Protein AF-A0A374UNT0-F1 (afdb_monomer_lite)

Radius of gyration: 10.74 Å; chains: 1; bounding box: 26×18×34 Å

Structure (mmCIF, N/CA/C/O backbone):
data_AF-A0A374UNT0-F1
#
_entry.id   AF-A0A374UNT0-F1
#
loop_
_atom_site.group_PDB
_atom_site.id
_atom_site.type_symbol
_atom_site.label_atom_id
_atom_site.label_alt_id
_atom_site.label_comp_id
_atom_site.label_asym_id
_atom_site.label_entity_id
_atom_site.label_seq_id
_atom_site.pdbx_PDB_ins_code
_atom_site.Cartn_x
_atom_s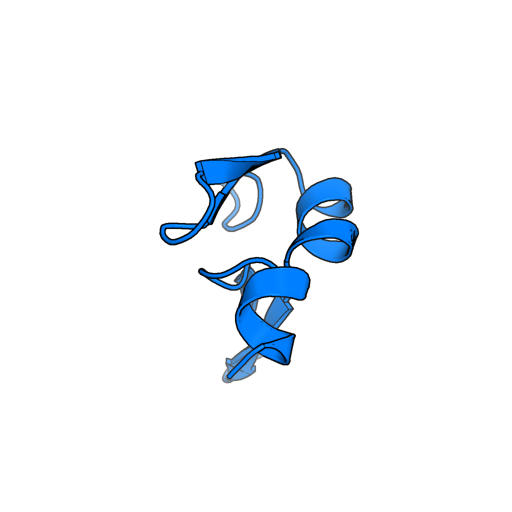ite.Cartn_y
_atom_site.Cartn_z
_atom_site.occupancy
_atom_site.B_iso_or_equiv
_atom_site.auth_seq_id
_atom_site.auth_comp_id
_atom_site.auth_asym_id
_atom_site.auth_atom_id
_atom_site.pdbx_PDB_model_num
ATOM 1 N N . MET A 1 1 ? 1.672 0.867 -20.683 1.00 41.72 1 MET A N 1
ATOM 2 C CA . MET A 1 1 ? 2.497 0.591 -19.491 1.00 41.72 1 MET A CA 1
ATOM 3 C C . MET A 1 1 ? 1.656 0.986 -18.299 1.00 41.72 1 MET A C 1
ATOM 5 O O . MET A 1 1 ? 1.332 2.158 -18.212 1.00 41.72 1 MET A O 1
ATOM 9 N N . MET A 1 2 ? 1.209 0.036 -17.479 1.00 50.19 2 MET A N 1
ATOM 10 C CA . MET A 1 2 ? 0.646 0.377 -16.170 1.00 50.19 2 MET A CA 1
ATOM 11 C C . MET A 1 2 ? 1.829 0.360 -15.202 1.00 50.19 2 MET A C 1
ATOM 13 O O . MET A 1 2 ? 2.435 -0.707 -15.059 1.00 50.19 2 MET A O 1
ATOM 17 N N . PRO A 1 3 ? 2.270 1.518 -14.684 1.00 53.97 3 PRO A N 1
ATOM 18 C CA . PRO A 1 3 ? 3.405 1.568 -13.782 1.00 53.97 3 PRO A CA 1
ATOM 19 C C . PRO A 1 3 ? 3.037 0.764 -12.534 1.00 53.97 3 PRO A C 1
ATOM 21 O O . PRO A 1 3 ? 1.994 0.957 -11.916 1.00 53.97 3 PRO A O 1
ATOM 24 N N . TYR A 1 4 ? 3.859 -0.229 -12.218 1.00 55.75 4 TYR A N 1
ATOM 25 C CA . TYR A 1 4 ? 3.736 -0.972 -10.974 1.00 55.75 4 TYR A CA 1
ATOM 26 C C . TYR A 1 4 ? 3.863 0.035 -9.821 1.00 55.75 4 TYR A C 1
ATOM 28 O O . TYR A 1 4 ? 4.954 0.556 -9.630 1.00 55.75 4 TYR A O 1
ATOM 36 N N . GLY A 1 5 ? 2.783 0.327 -9.086 1.00 60.12 5 GLY A N 1
ATOM 37 C CA . GLY A 1 5 ? 2.872 1.220 -7.919 1.00 60.12 5 GLY A CA 1
ATOM 38 C C . GLY A 1 5 ? 1.729 2.204 -7.662 1.00 60.12 5 GLY A C 1
ATOM 39 O O . GLY A 1 5 ? 1.912 3.069 -6.823 1.00 60.12 5 GLY A O 1
ATOM 40 N N . GLU A 1 6 ? 0.569 2.109 -8.322 1.00 74.38 6 GLU A N 1
ATOM 41 C CA . GLU A 1 6 ? -0.529 3.077 -8.097 1.00 74.38 6 GLU A CA 1
ATOM 42 C C . GLU A 1 6 ? -1.669 2.566 -7.200 1.00 74.38 6 GLU A C 1
ATOM 44 O O . GLU A 1 6 ? -2.628 3.297 -6.961 1.00 74.38 6 GLU A O 1
ATOM 49 N N . TYR A 1 7 ? -1.620 1.321 -6.720 1.00 86.31 7 TYR A N 1
ATOM 50 C CA . TYR A 1 7 ? -2.684 0.769 -5.878 1.00 86.31 7 TYR A CA 1
ATOM 51 C C . TYR A 1 7 ? -2.191 -0.320 -4.922 1.00 86.31 7 TYR A C 1
ATOM 53 O O . TYR A 1 7 ? -1.456 -1.225 -5.331 1.00 86.31 7 TYR A O 1
ATOM 61 N N . ALA A 1 8 ? -2.640 -0.269 -3.667 1.00 90.19 8 ALA A N 1
ATOM 62 C CA . ALA A 1 8 ? -2.457 -1.335 -2.687 1.00 90.19 8 ALA A CA 1
ATOM 63 C C . ALA A 1 8 ? -3.695 -1.483 -1.792 1.00 90.19 8 ALA A C 1
ATOM 65 O O . ALA A 1 8 ? -4.252 -0.490 -1.331 1.00 90.19 8 ALA A O 1
ATOM 66 N N . GLU A 1 9 ? -4.088 -2.726 -1.505 1.00 92.38 9 GLU A N 1
ATOM 67 C CA . GLU A 1 9 ? -5.167 -3.053 -0.568 1.00 92.38 9 GLU A CA 1
ATOM 68 C C . GLU A 1 9 ? -4.660 -4.022 0.503 1.00 92.38 9 GLU A C 1
ATOM 70 O O . GLU A 1 9 ? -4.051 -5.049 0.198 1.00 92.38 9 GLU A O 1
ATOM 75 N N . CYS A 1 10 ? -4.905 -3.694 1.771 1.00 93.12 10 CYS A N 1
ATOM 76 C CA . CYS A 1 10 ? -4.515 -4.522 2.898 1.00 93.12 10 CYS A CA 1
ATOM 77 C C . CYS A 1 10 ? -5.574 -5.604 3.149 1.00 93.12 10 CYS A C 1
ATOM 79 O O . CYS A 1 10 ? -6.695 -5.267 3.529 1.00 93.12 10 CYS A O 1
ATOM 81 N N . PRO A 1 11 ? -5.219 -6.898 3.078 1.00 92.00 11 PRO A N 1
ATOM 82 C CA . PRO A 1 11 ? -6.182 -7.985 3.253 1.00 92.00 11 PRO A CA 1
ATOM 83 C C . PRO A 1 11 ? -6.675 -8.154 4.700 1.00 92.00 11 PRO A C 1
ATOM 85 O O . PRO A 1 11 ? -7.638 -8.875 4.926 1.00 92.00 11 PRO A O 1
ATOM 88 N N . ASN A 1 12 ? -6.016 -7.527 5.683 1.00 91.69 12 ASN A N 1
ATOM 89 C CA . ASN A 1 12 ? -6.375 -7.660 7.098 1.00 91.69 12 ASN A CA 1
ATOM 90 C C . ASN A 1 12 ? -7.417 -6.622 7.544 1.00 91.69 12 ASN A C 1
ATOM 92 O O . ASN A 1 12 ? -8.377 -6.958 8.228 1.00 91.69 12 ASN A O 1
ATOM 96 N N . CYS A 1 13 ? -7.228 -5.355 7.165 1.00 93.00 13 CYS A N 1
ATOM 97 C CA . CYS A 1 13 ? -8.094 -4.250 7.589 1.00 93.00 13 CYS A CA 1
ATOM 98 C C . CYS A 1 13 ? -8.892 -3.602 6.447 1.00 93.00 13 CYS A C 1
ATOM 100 O O . CYS A 1 13 ? -9.657 -2.677 6.702 1.00 93.00 13 CYS A O 1
ATOM 102 N N . GLY A 1 14 ? -8.704 -4.044 5.197 1.00 92.38 14 GLY A N 1
ATOM 103 C CA . GLY A 1 14 ? -9.360 -3.465 4.018 1.00 92.38 14 GLY A CA 1
ATOM 104 C C . GLY A 1 14 ? -8.873 -2.059 3.661 1.00 92.38 14 GLY A C 1
ATOM 105 O O . GLY A 1 14 ? -9.542 -1.345 2.921 1.00 92.38 14 GLY A O 1
ATOM 106 N N . LYS A 1 15 ? -7.734 -1.616 4.213 1.00 93.25 15 LYS A N 1
ATOM 107 C CA . LYS A 1 15 ? -7.160 -0.302 3.901 1.00 93.25 15 LYS A CA 1
ATOM 108 C C . LYS A 1 15 ? -6.727 -0.255 2.444 1.00 93.25 15 LYS A C 1
ATOM 110 O O . LYS A 1 15 ? -6.089 -1.194 1.984 1.00 93.25 15 LYS A O 1
ATOM 115 N N . ILE A 1 16 ? -7.015 0.845 1.763 1.00 92.69 16 ILE A N 1
ATOM 116 C CA . ILE A 1 16 ? -6.679 1.058 0.357 1.00 92.69 16 ILE A CA 1
ATOM 117 C C . ILE A 1 16 ? -5.755 2.277 0.252 1.00 92.69 16 ILE A C 1
ATOM 119 O O . ILE A 1 16 ? -5.942 3.241 0.989 1.00 92.69 16 ILE A O 1
ATOM 123 N N . ALA A 1 17 ? -4.764 2.215 -0.633 1.00 92.06 17 ALA A N 1
ATOM 124 C CA . ALA A 1 17 ? -3.893 3.328 -1.002 1.00 92.06 17 ALA A CA 1
ATOM 125 C C . ALA A 1 17 ? -3.857 3.481 -2.525 1.00 92.06 17 ALA A C 1
ATOM 127 O O . ALA A 1 17 ? -3.756 2.474 -3.236 1.00 92.06 17 ALA A O 1
ATOM 128 N N . HIS A 1 18 ? -3.907 4.721 -3.008 1.00 91.06 18 HIS A N 1
ATOM 129 C CA . HIS A 1 18 ? -3.838 5.090 -4.414 1.00 91.06 18 HIS A CA 1
ATOM 130 C C . HIS A 1 18 ? -2.651 6.023 -4.690 1.00 91.06 18 HIS A C 1
ATOM 132 O O . HIS A 1 18 ? -2.460 7.058 -4.061 1.00 91.06 18 HIS A O 1
ATOM 138 N N . GLY A 1 19 ? -1.867 5.683 -5.705 1.00 88.31 19 GLY A N 1
ATOM 139 C CA . GLY A 1 19 ? -0.665 6.426 -6.058 1.00 88.31 19 GLY A CA 1
ATOM 140 C C . GLY A 1 19 ? 0.505 6.173 -5.109 1.00 88.31 19 GLY A C 1
ATOM 141 O O . GLY A 1 19 ? 0.395 5.513 -4.072 1.00 88.31 19 GLY A O 1
ATOM 142 N N . GLU A 1 20 ? 1.662 6.692 -5.508 1.00 88.12 20 GLU A N 1
ATOM 143 C CA . GLU A 1 20 ? 2.920 6.318 -4.874 1.00 88.12 20 GLU A CA 1
ATOM 144 C C . GLU A 1 20 ? 3.058 6.857 -3.443 1.00 88.12 20 GLU A C 1
ATOM 146 O O . GLU A 1 20 ? 3.612 6.166 -2.587 1.00 88.12 20 GLU A O 1
ATOM 151 N N . GLU A 1 21 ? 2.523 8.055 -3.195 1.00 89.62 21 GLU A N 1
ATOM 152 C CA . GLU A 1 21 ? 2.600 8.791 -1.927 1.00 89.62 21 GLU A CA 1
ATOM 153 C C . GLU A 1 21 ? 1.750 8.123 -0.833 1.00 89.62 21 GLU A C 1
ATOM 155 O O . GLU A 1 21 ? 2.262 7.801 0.240 1.00 89.62 21 GLU A O 1
ATOM 160 N N . GLU A 1 22 ? 0.484 7.788 -1.129 1.00 91.88 22 GLU A N 1
ATOM 161 C CA . GLU A 1 22 ? -0.369 7.051 -0.183 1.00 91.88 22 GLU A CA 1
ATOM 162 C C . GLU A 1 22 ? 0.176 5.651 0.083 1.00 91.88 22 GLU A C 1
ATOM 164 O O . GLU A 1 22 ? 0.136 5.164 1.216 1.00 91.88 22 GLU A O 1
ATOM 169 N N . ILE A 1 23 ? 0.703 4.987 -0.952 1.00 91.81 23 ILE A N 1
ATOM 170 C CA . ILE A 1 23 ? 1.367 3.706 -0.760 1.00 91.81 23 ILE A CA 1
ATOM 171 C C . ILE A 1 23 ? 2.547 3.902 0.173 1.00 91.81 23 ILE A C 1
ATOM 173 O O . ILE A 1 23 ? 2.609 3.161 1.142 1.00 91.81 23 ILE A O 1
ATOM 177 N N . GLU A 1 24 ? 3.448 4.860 -0.052 1.00 91.50 24 GLU A N 1
ATOM 178 C CA . GLU A 1 24 ? 4.610 5.085 0.812 1.00 91.50 24 GLU A CA 1
ATOM 179 C C . GLU A 1 24 ? 4.206 5.328 2.268 1.00 91.50 24 GLU A C 1
ATOM 181 O O . GLU A 1 24 ? 4.789 4.734 3.183 1.00 91.50 24 GLU A O 1
ATOM 186 N N . GLU A 1 25 ? 3.186 6.156 2.486 1.00 92.62 25 GLU A N 1
ATOM 187 C CA . GLU A 1 25 ? 2.698 6.539 3.805 1.00 92.62 25 GLU A CA 1
ATOM 188 C C . GLU A 1 25 ? 2.010 5.371 4.528 1.00 92.62 25 GLU A C 1
ATOM 190 O O . GLU A 1 25 ? 2.363 5.067 5.672 1.00 92.62 25 GLU A O 1
ATOM 195 N N . LEU A 1 26 ? 1.093 4.664 3.860 1.00 93.00 26 LEU A N 1
ATOM 196 C CA . LEU A 1 26 ? 0.199 3.676 4.478 1.00 93.00 26 LEU A CA 1
ATOM 197 C C . LEU A 1 26 ? 0.744 2.246 4.436 1.00 93.00 26 LEU A C 1
ATOM 199 O O . LEU A 1 26 ? 0.494 1.451 5.346 1.00 93.00 26 LEU A O 1
ATOM 203 N N . PHE A 1 27 ? 1.494 1.902 3.393 1.00 93.31 27 PHE A N 1
ATOM 204 C CA . PHE A 1 27 ? 2.086 0.585 3.183 1.00 93.31 27 PHE A CA 1
ATOM 205 C C . PHE A 1 27 ? 3.618 0.703 3.224 1.00 93.31 27 PHE A C 1
ATOM 207 O O . PHE A 1 27 ? 4.281 0.159 4.100 1.00 93.31 27 PHE A O 1
ATOM 214 N N . GLY A 1 28 ? 4.231 1.465 2.346 1.00 91.50 28 GLY A N 1
ATOM 215 C CA . GLY A 1 28 ? 5.661 1.498 2.120 1.00 91.50 28 GLY A CA 1
ATOM 216 C C . GLY A 1 28 ? 6.059 0.472 1.069 1.00 91.50 28 GLY A C 1
ATOM 217 O O . GLY A 1 28 ? 5.308 -0.446 0.723 1.00 91.50 28 GLY A O 1
ATOM 218 N N . TYR A 1 29 ? 7.279 0.627 0.584 1.00 89.19 29 TYR A N 1
ATOM 219 C CA . TYR A 1 29 ? 7.839 -0.208 -0.466 1.00 89.19 29 TYR A CA 1
ATOM 220 C C . TYR A 1 29 ? 8.787 -1.255 0.109 1.00 89.19 29 TYR A C 1
ATOM 222 O O . TYR A 1 29 ? 9.371 -1.084 1.181 1.00 89.19 29 TYR A O 1
ATOM 230 N N . ARG A 1 30 ? 8.963 -2.356 -0.620 1.00 87.44 30 ARG A N 1
ATOM 231 C CA . ARG A 1 30 ? 10.096 -3.266 -0.431 1.00 87.44 30 ARG A CA 1
ATOM 232 C C . ARG A 1 30 ? 10.925 -3.347 -1.688 1.00 87.44 30 ARG A C 1
ATOM 234 O O . ARG A 1 30 ? 10.387 -3.433 -2.788 1.00 87.44 30 ARG A O 1
ATOM 241 N N . ASN A 1 31 ? 12.232 -3.396 -1.482 1.00 87.31 31 ASN A N 1
ATOM 242 C CA . ASN A 1 31 ? 13.172 -3.759 -2.520 1.00 87.31 31 ASN A CA 1
ATOM 243 C C . ASN A 1 31 ? 13.153 -5.287 -2.680 1.00 87.31 31 ASN A C 1
ATOM 245 O O . ASN A 1 31 ? 13.367 -6.011 -1.706 1.00 87.31 31 ASN A O 1
ATOM 249 N N . ILE A 1 32 ? 12.845 -5.766 -3.883 1.00 84.31 32 ILE A N 1
ATOM 250 C CA . ILE A 1 32 ? 12.793 -7.200 -4.215 1.00 84.31 32 ILE A CA 1
ATOM 251 C C . ILE A 1 32 ? 14.009 -7.673 -5.025 1.00 84.31 32 ILE A C 1
ATOM 253 O O . ILE A 1 32 ? 14.000 -8.792 -5.531 1.00 84.31 32 ILE A O 1
ATOM 257 N N . GLY A 1 33 ? 15.058 -6.855 -5.121 1.00 81.12 33 GLY A N 1
ATOM 258 C CA . GLY A 1 33 ? 16.209 -7.090 -5.992 1.00 81.12 33 GLY A CA 1
ATOM 259 C C . GLY A 1 33 ? 16.036 -6.447 -7.369 1.00 81.12 33 GLY A C 1
ATOM 260 O O . GLY A 1 33 ? 14.950 -5.987 -7.724 1.00 81.12 33 GLY A O 1
ATOM 261 N N . ASP A 1 34 ? 17.134 -6.377 -8.127 1.00 81.81 34 ASP A N 1
ATOM 262 C CA . ASP A 1 34 ? 17.168 -5.819 -9.490 1.00 81.81 34 ASP A CA 1
ATOM 263 C C . ASP A 1 34 ? 16.640 -4.373 -9.589 1.00 81.81 34 ASP A C 1
ATOM 265 O O . ASP A 1 34 ? 15.936 -4.025 -10.536 1.00 81.81 34 ASP A O 1
ATOM 269 N N . GLU A 1 35 ? 16.932 -3.546 -8.573 1.00 80.12 35 GLU A N 1
ATOM 270 C CA . GLU A 1 35 ? 16.492 -2.139 -8.467 1.00 80.12 35 GLU A CA 1
ATOM 271 C C . GLU A 1 35 ? 14.961 -1.954 -8.501 1.00 80.12 35 GLU A C 1
ATOM 273 O O . GLU A 1 35 ? 14.456 -0.846 -8.682 1.00 80.12 35 GLU A O 1
ATOM 278 N N . LYS A 1 36 ? 14.195 -3.029 -8.274 1.00 82.75 36 LYS A N 1
ATOM 279 C CA . LYS A 1 36 ? 12.734 -2.985 -8.237 1.00 82.75 36 LYS A CA 1
ATOM 280 C C . LYS A 1 36 ? 12.233 -2.789 -6.817 1.00 82.75 36 LYS A C 1
ATOM 282 O O . LYS A 1 36 ? 12.452 -3.613 -5.926 1.00 82.75 36 LYS A O 1
ATOM 287 N N . ILE A 1 37 ? 11.486 -1.709 -6.646 1.00 86.31 37 ILE A N 1
ATOM 288 C CA . ILE A 1 37 ? 10.695 -1.410 -5.457 1.00 86.31 37 ILE A CA 1
ATOM 289 C C . ILE A 1 37 ? 9.233 -1.697 -5.774 1.00 86.31 37 ILE A C 1
ATOM 291 O O . ILE A 1 37 ? 8.711 -1.235 -6.783 1.00 86.31 37 ILE A O 1
ATOM 295 N N . ILE A 1 38 ? 8.584 -2.496 -4.929 1.00 87.69 38 ILE A N 1
ATOM 296 C CA . ILE A 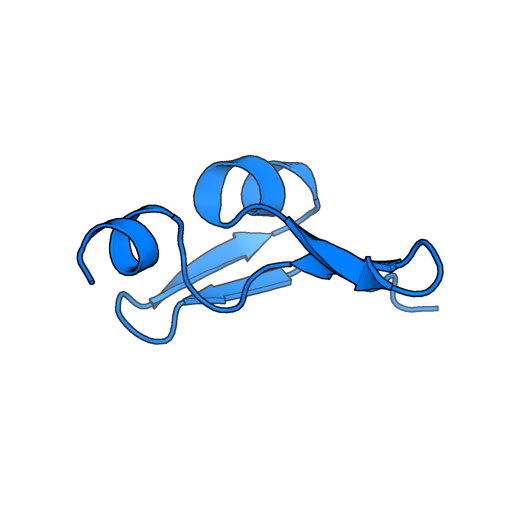1 38 ? 7.158 -2.807 -5.062 1.00 87.69 38 ILE A CA 1
ATOM 297 C C . ILE A 1 38 ? 6.397 -2.434 -3.788 1.00 87.69 38 ILE A C 1
ATOM 299 O O . ILE A 1 38 ? 6.963 -2.566 -2.692 1.00 87.69 38 ILE A O 1
ATOM 303 N N . PRO A 1 39 ? 5.130 -1.994 -3.907 1.00 89.25 39 PRO A N 1
ATOM 304 C CA . PRO A 1 39 ? 4.264 -1.777 -2.759 1.00 89.25 39 PRO A CA 1
ATOM 305 C C . PRO A 1 39 ? 4.153 -3.047 -1.920 1.00 89.25 39 PRO A C 1
ATOM 307 O O . PRO A 1 39 ? 4.123 -4.175 -2.425 1.00 89.25 39 PRO A O 1
ATOM 310 N N . GLN A 1 40 ? 4.090 -2.863 -0.612 1.00 89.56 40 GLN A N 1
ATOM 311 C CA . GLN A 1 40 ? 3.814 -3.948 0.315 1.00 89.56 40 GLN A CA 1
ATOM 312 C C .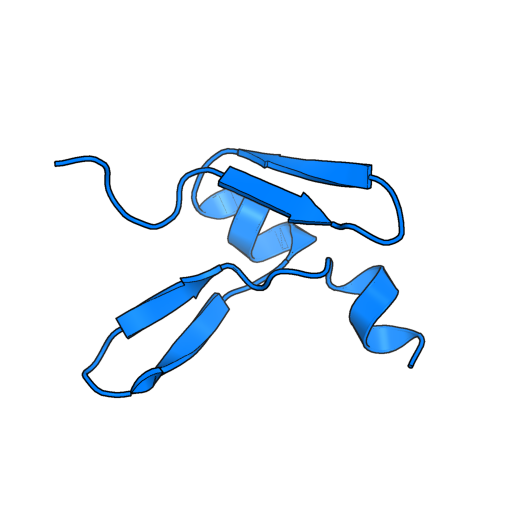 GLN A 1 40 ? 2.335 -4.337 0.277 1.00 89.56 40 GLN A C 1
ATOM 314 O O . GLN A 1 40 ? 1.464 -3.494 0.111 1.00 89.56 40 GLN A O 1
ATOM 319 N N . SER A 1 41 ? 2.046 -5.622 0.483 1.00 87.81 41 SER A N 1
ATOM 320 C CA . SER A 1 41 ? 0.675 -6.154 0.447 1.00 87.81 41 SER A CA 1
ATOM 321 C C . SER A 1 41 ? -0.139 -5.812 1.700 1.00 87.81 41 SER A C 1
ATOM 323 O O . SER A 1 41 ? -1.359 -5.834 1.682 1.00 87.81 41 SER 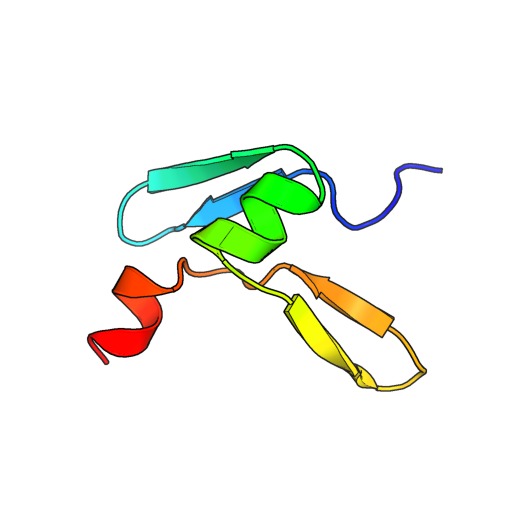A O 1
ATOM 325 N N . TRP A 1 42 ? 0.526 -5.571 2.830 1.00 91.94 42 TRP A N 1
ATOM 326 C CA . TRP A 1 42 ? -0.113 -5.300 4.121 1.00 91.94 42 TRP A CA 1
ATOM 327 C C . TRP A 1 42 ? 0.212 -3.873 4.545 1.00 91.94 42 TRP A C 1
ATOM 329 O O . TRP A 1 42 ? 1.344 -3.441 4.338 1.00 91.94 42 TRP A O 1
ATOM 339 N N . CYS A 1 43 ? -0.720 -3.139 5.155 1.00 93.06 43 CYS A N 1
ATOM 340 C CA . CYS A 1 43 ? -0.428 -1.787 5.640 1.00 93.06 43 CYS A CA 1
ATOM 341 C C . CYS A 1 43 ? 0.584 -1.806 6.805 1.00 93.06 43 CYS A C 1
ATOM 343 O O . CYS A 1 43 ? 0.802 -2.847 7.432 1.00 93.06 43 CYS A O 1
ATOM 345 N N . LYS A 1 44 ? 1.228 -0.665 7.082 1.00 92.06 44 LYS A N 1
ATOM 346 C CA . LYS A 1 44 ? 2.242 -0.527 8.145 1.00 92.06 44 LYS A CA 1
ATOM 347 C C . LYS A 1 44 ? 1.707 -0.913 9.522 1.00 92.06 44 LYS A C 1
ATOM 349 O O . LYS A 1 44 ? 2.429 -1.542 10.289 1.00 92.06 44 LYS A O 1
ATOM 354 N N . GLU A 1 45 ? 0.448 -0.585 9.799 1.00 91.31 45 GLU A N 1
ATOM 355 C CA . GLU A 1 45 ? -0.212 -0.929 11.061 1.00 91.31 45 GLU A CA 1
ATOM 356 C C . GLU A 1 45 ? -0.320 -2.448 11.213 1.00 91.31 45 GLU A C 1
ATOM 358 O O . GLU A 1 45 ? 0.258 -3.016 12.130 1.00 91.31 45 GLU A O 1
ATOM 363 N N . CYS A 1 46 ? -0.932 -3.138 10.244 1.00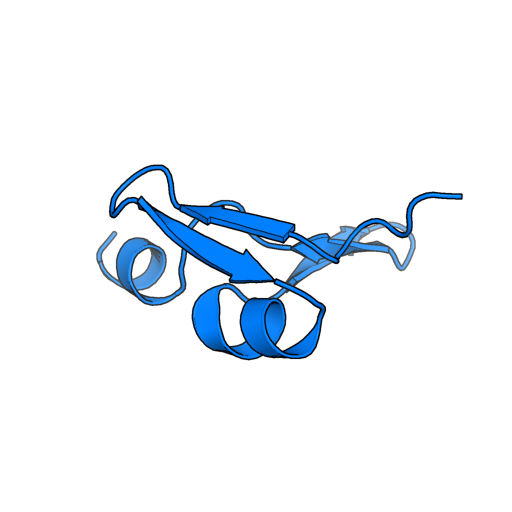 92.12 46 CYS A N 1
ATOM 364 C CA . CYS A 1 46 ? -1.094 -4.594 10.316 1.00 92.12 46 CYS A CA 1
ATOM 365 C C . CYS A 1 46 ? 0.224 -5.376 10.228 1.00 92.12 46 CYS A C 1
ATOM 367 O O . CYS A 1 46 ? 0.253 -6.542 10.603 1.00 92.12 46 CYS A O 1
ATOM 369 N N . ARG A 1 47 ? 1.302 -4.775 9.709 1.00 86.19 47 ARG A N 1
ATOM 370 C CA . ARG A 1 47 ? 2.642 -5.385 9.734 1.00 86.19 47 ARG A CA 1
ATOM 371 C C . ARG A 1 47 ? 3.372 -5.217 11.058 1.00 86.19 47 ARG A C 1
ATOM 373 O O . ARG A 1 47 ? 4.221 -6.046 11.355 1.00 86.19 47 ARG A O 1
ATOM 380 N N . SER A 1 48 ? 3.087 -4.152 11.801 1.00 79.56 48 SER A N 1
ATOM 381 C CA . SER A 1 48 ? 3.733 -3.889 13.093 1.00 79.56 48 SER A CA 1
ATOM 382 C C . SER A 1 48 ? 3.090 -4.676 14.238 1.00 79.56 48 SER A C 1
ATOM 384 O O . SER A 1 48 ? 3.723 -4.859 15.268 1.00 79.56 48 SER A O 1
ATOM 386 N N . ASP A 1 49 ? 1.859 -5.153 14.043 1.00 66.81 49 ASP A N 1
ATOM 387 C CA . ASP A 1 49 ? 1.085 -5.941 15.014 1.00 66.81 49 ASP A CA 1
ATOM 388 C C . ASP A 1 49 ? 1.377 -7.464 14.983 1.00 66.81 49 ASP A C 1
ATOM 390 O O . ASP A 1 49 ? 0.657 -8.239 15.612 1.00 66.81 49 ASP A O 1
ATOM 394 N N . SER A 1 50 ? 2.401 -7.917 14.241 1.00 52.56 50 SER A N 1
ATOM 395 C CA . SER A 1 50 ? 2.758 -9.344 14.096 1.00 52.56 50 SER A CA 1
ATOM 396 C C . SER A 1 50 ? 3.954 -9.783 14.933 1.00 52.56 50 SER A C 1
ATOM 398 O O . SER A 1 50 ? 4.858 -8.962 15.195 1.00 52.56 50 SER A O 1
#

Fold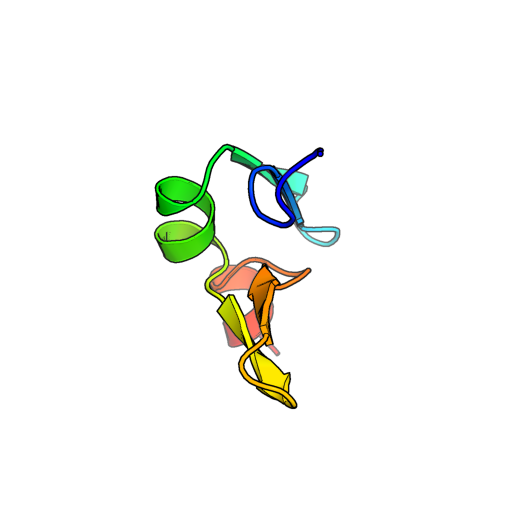seek 3Di:
DPPQAAWEAAPPPRDIGGGNVSLCVFFRWDDPDPPDTHRDRHTPVVVVVD

Secondary structure (DSSP, 8-state):
---TTSEEE-TTT--EEEHHHHHHHHT-EEE-STT-EEE-SS-HHHHHT-

pLDDT: mean 84.16, std 12.96, range [41.72, 93.31]

Sequence (50 aa):
MMPYGEYAECPNCGKIAHGEEEIEELFGYRNIGDEKIIPQSWCKECRSDS